Protein AF-0000000084921264 (afdb_homodimer)

Secondary structure (DSSP, 8-state):
--HHHHHHHHH--TTTS-GGGPPBHHHHTT-SS--TGGGTEEEETTEEEEEEE--TTS-HHHHHHHHHHHHHHHH-/--HHHHHHHHH--TTTS-GGGPPBHHHHTT-SS--GGGGTEEEETTEEEEEEE--TTS-HHHHHHHHHHHHHHTT-

Foldseek 3Di:
DDPVLLVVLVPDDQVGDDPVVAEALVVPLPDPDDDSNPLAWHDDDPGIGGDDDDCVVHDSVVRSVVVSVVVVVVVD/DDPVLLVVLVPDDQVGDDPVVAEALVVPLPDPDDDSNPLAWHDDDPGIGGDDDDCVVHDSVVRSVVVSVVVVVVVD

Solvent-accessible surface area (backbone atoms only — not comparable to full-atom values): 8742 Å² total; per-residue (Å²): 134,62,65,66,60,42,53,50,52,70,72,50,52,41,76,70,54,64,70,86,75,46,46,43,50,84,71,51,69,78,49,89,66,78,50,70,64,62,62,29,32,30,23,47,88,93,30,39,36,26,45,44,66,30,44,90,92,48,52,67,67,56,52,43,49,47,43,47,50,54,46,47,51,47,23,96,133,63,64,68,60,43,52,51,52,70,73,49,51,42,76,70,53,65,71,87,76,47,48,42,50,84,69,51,69,77,48,89,66,78,50,72,63,62,64,30,33,32,23,48,88,93,33,38,37,26,45,44,66,30,44,89,92,49,52,68,68,56,52,43,49,48,45,46,49,55,47,48,52,43,21,100

Structure (mmCIF, N/CA/C/O backbone):
data_AF-0000000084921264-model_v1
#
loop_
_entity.id
_entity.type
_entity.pdbx_description
1 polymer 'DUF6870 domain-containing protein'
#
loop_
_atom_site.group_PDB
_atom_site.id
_atom_site.type_symbol
_atom_site.label_atom_id
_atom_site.label_alt_id
_atom_site.label_comp_id
_atom_site.label_asym_id
_atom_site.label_entity_id
_atom_site.label_seq_id
_atom_site.pdbx_PDB_ins_code
_atom_site.Cartn_x
_atom_site.Cartn_y
_atom_site.Cartn_z
_atom_site.occupancy
_atom_site.B_iso_or_equiv
_atom_site.auth_seq_id
_atom_site.auth_comp_id
_atom_site.auth_asym_id
_atom_site.auth_atom_id
_atom_site.pdbx_PDB_model_num
ATOM 1 N N . MET A 1 1 ? -8.875 -19.031 -4.527 1 65.69 1 MET A N 1
ATOM 2 C CA . MET A 1 1 ? -7.914 -18.344 -3.678 1 65.69 1 MET A CA 1
ATOM 3 C C . MET A 1 1 ? -7.637 -19.125 -2.404 1 65.69 1 MET A C 1
ATOM 5 O O . MET A 1 1 ? -8.531 -19.781 -1.866 1 65.69 1 MET A O 1
ATOM 9 N N . ASN A 1 2 ? -6.242 -19.359 -2.225 1 83.88 2 ASN A N 1
ATOM 10 C CA . ASN A 1 2 ? -5.832 -20.094 -1.033 1 83.88 2 ASN A CA 1
ATOM 11 C C . ASN A 1 2 ? -5.781 -19.188 0.195 1 83.88 2 ASN A C 1
ATOM 13 O O . ASN A 1 2 ? -4.938 -18.297 0.278 1 83.88 2 ASN A O 1
ATOM 17 N N . VAL A 1 3 ? -6.672 -19.469 1.179 1 85.31 3 VAL A N 1
ATOM 18 C CA . VAL A 1 3 ? -6.879 -18.641 2.359 1 85.31 3 VAL A CA 1
ATOM 19 C C . VAL A 1 3 ? -5.613 -18.625 3.211 1 85.31 3 VAL A C 1
ATOM 21 O O . VAL A 1 3 ? -5.254 -17.594 3.783 1 85.31 3 VAL A O 1
ATOM 24 N N . GLU A 1 4 ? -4.957 -19.719 3.201 1 90.88 4 GLU A N 1
ATOM 25 C CA . GLU A 1 4 ? -3.736 -19.797 3.998 1 90.88 4 GLU A CA 1
ATOM 26 C C . GLU A 1 4 ? -2.643 -18.891 3.432 1 90.88 4 GLU A C 1
ATOM 28 O O . GLU A 1 4 ? -1.932 -18.219 4.184 1 90.88 4 GLU A O 1
ATOM 33 N N . GLU A 1 5 ? -2.539 -18.906 2.15 1 90.75 5 GLU A N 1
ATOM 34 C CA . GLU A 1 5 ? -1.55 -18.062 1.496 1 90.75 5 GLU A CA 1
ATOM 35 C C . GLU A 1 5 ? -1.868 -16.578 1.709 1 90.75 5 GLU A C 1
ATOM 37 O O . GLU A 1 5 ? -0.973 -15.789 1.997 1 90.75 5 GLU A O 1
ATOM 42 N N . LEU A 1 6 ? -3.158 -16.266 1.707 1 90.94 6 LEU A N 1
ATOM 43 C CA . LEU A 1 6 ? -3.586 -14.891 1.91 1 90.94 6 LEU A CA 1
ATOM 44 C C . LEU A 1 6 ? -3.248 -14.414 3.32 1 90.94 6 LEU A C 1
ATOM 46 O O . LEU A 1 6 ? -2.77 -13.297 3.506 1 90.94 6 LEU A O 1
ATOM 50 N N . ALA A 1 7 ? -3.486 -15.312 4.258 1 92.88 7 ALA A N 1
ATOM 51 C CA . ALA A 1 7 ? -3.191 -14.969 5.645 1 92.88 7 ALA A CA 1
ATOM 52 C C . ALA A 1 7 ? -1.696 -14.75 5.852 1 92.88 7 ALA A C 1
ATOM 54 O O . ALA A 1 7 ? -1.291 -13.836 6.578 1 92.88 7 ALA A O 1
ATOM 55 N N . ARG A 1 8 ? -0.914 -15.57 5.191 1 94.88 8 ARG A N 1
ATOM 56 C CA . ARG A 1 8 ? 0.537 -15.461 5.297 1 94.88 8 ARG A CA 1
ATOM 57 C C . ARG A 1 8 ?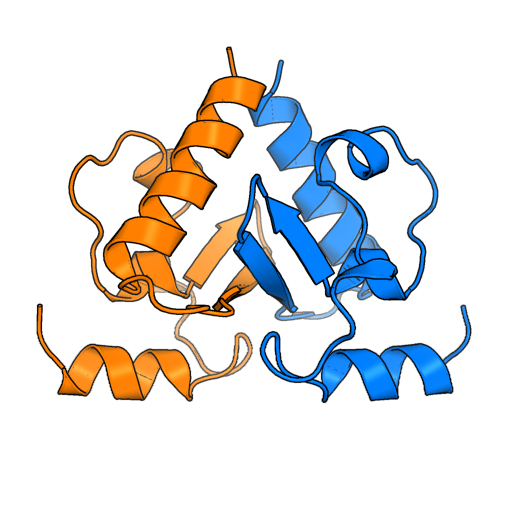 1.02 -14.117 4.758 1 94.88 8 ARG A C 1
ATOM 59 O O . ARG A 1 8 ? 1.779 -13.406 5.426 1 94.88 8 ARG A O 1
ATOM 66 N N . TYR A 1 9 ? 0.518 -13.703 3.605 1 95.12 9 TYR A N 1
ATOM 67 C CA . TYR A 1 9 ? 0.958 -12.453 2.99 1 95.12 9 TYR A CA 1
ATOM 68 C C . TYR A 1 9 ? 0.407 -11.25 3.746 1 95.12 9 TYR A C 1
ATOM 70 O O . TYR A 1 9 ? 1.083 -10.227 3.871 1 95.12 9 TYR A O 1
ATOM 78 N N . LYS A 1 10 ? -0.768 -11.453 4.266 1 93.06 10 LYS A N 1
ATOM 79 C CA . LYS A 1 10 ? -1.365 -10.391 5.066 1 93.06 10 LYS A CA 1
ATOM 80 C C . LYS A 1 10 ? -0.486 -10.047 6.266 1 93.06 10 LYS A C 1
ATOM 82 O O . LYS A 1 10 ? -0.321 -8.875 6.605 1 93.06 10 LYS A O 1
ATOM 87 N N . ASN A 1 11 ? 0.214 -11.07 6.816 1 94.69 11 ASN A N 1
ATOM 88 C CA . ASN A 1 11 ? 0.939 -10.883 8.07 1 94.69 11 ASN A CA 1
ATOM 89 C C . ASN A 1 11 ? 2.432 -10.68 7.828 1 94.69 11 ASN A C 1
ATOM 91 O O . ASN A 1 11 ? 3.188 -10.43 8.766 1 94.69 11 ASN A O 1
ATOM 95 N N . MET A 1 12 ? 2.867 -10.797 6.637 1 96 12 MET A N 1
ATOM 96 C CA . MET A 1 12 ? 4.266 -10.609 6.27 1 96 12 MET A CA 1
ATOM 97 C C . MET A 1 12 ? 4.559 -9.141 5.965 1 96 12 MET A C 1
ATOM 99 O O . MET A 1 12 ? 3.734 -8.453 5.355 1 96 12 MET A O 1
ATOM 103 N N . SER A 1 13 ? 5.695 -8.656 6.375 1 95.75 13 SER A N 1
ATOM 104 C CA . SER A 1 13 ? 6.074 -7.281 6.062 1 95.75 13 SER A CA 1
ATOM 105 C C . SER A 1 13 ? 6.836 -7.203 4.742 1 95.75 13 SER A C 1
ATOM 107 O O . SER A 1 13 ? 7.266 -8.227 4.207 1 95.75 13 SER A O 1
ATOM 109 N N . ALA A 1 14 ? 7.012 -6.008 4.266 1 96.19 14 ALA A N 1
ATOM 110 C CA . ALA A 1 14 ? 7.758 -5.758 3.033 1 96.19 14 ALA A CA 1
ATOM 111 C C . ALA A 1 14 ? 9.219 -6.16 3.188 1 96.19 14 ALA A C 1
ATOM 113 O O . ALA A 1 14 ? 9.875 -6.535 2.211 1 96.19 14 ALA A O 1
ATOM 114 N N . GLU A 1 15 ? 9.711 -6.152 4.422 1 94.94 15 GLU A N 1
ATOM 115 C CA . GLU A 1 15 ? 11.109 -6.465 4.68 1 94.94 15 GLU A CA 1
ATOM 116 C C . GLU A 1 15 ? 11.344 -7.973 4.688 1 94.94 15 GLU A C 1
ATOM 118 O O . GLU A 1 15 ? 12.477 -8.43 4.527 1 94.94 15 GLU A O 1
ATOM 123 N N . GLU A 1 16 ? 10.312 -8.719 4.801 1 95.94 16 GLU A N 1
ATOM 124 C CA . GLU A 1 16 ? 10.445 -10.156 5.016 1 95.94 16 GLU A CA 1
ATOM 125 C C . GLU A 1 16 ? 10.242 -10.93 3.715 1 95.94 16 GLU A C 1
ATOM 127 O O . GLU A 1 16 ? 10.773 -12.023 3.549 1 95.94 16 GLU A O 1
ATOM 132 N N . ILE A 1 17 ? 9.523 -10.352 2.828 1 96.94 17 ILE A N 1
ATOM 133 C CA . ILE A 1 17 ? 9.141 -11.078 1.619 1 96.94 17 ILE A CA 1
ATOM 134 C C . ILE A 1 17 ? 10.352 -11.211 0.694 1 96.94 17 ILE A C 1
ATOM 136 O O . ILE A 1 17 ? 11.203 -10.32 0.644 1 96.94 17 ILE A O 1
ATOM 140 N N . ASP A 1 18 ? 10.383 -12.32 -0.021 1 95.62 18 ASP A N 1
ATOM 141 C CA . ASP A 1 18 ? 11.398 -12.523 -1.044 1 95.62 18 ASP A CA 1
ATOM 142 C C . ASP A 1 18 ? 11.148 -11.641 -2.26 1 95.62 18 ASP A C 1
ATOM 144 O O . ASP A 1 18 ? 10.18 -11.852 -2.996 1 95.62 18 ASP A O 1
ATOM 148 N N . ARG A 1 19 ? 12.016 -10.773 -2.488 1 94.25 19 ARG A N 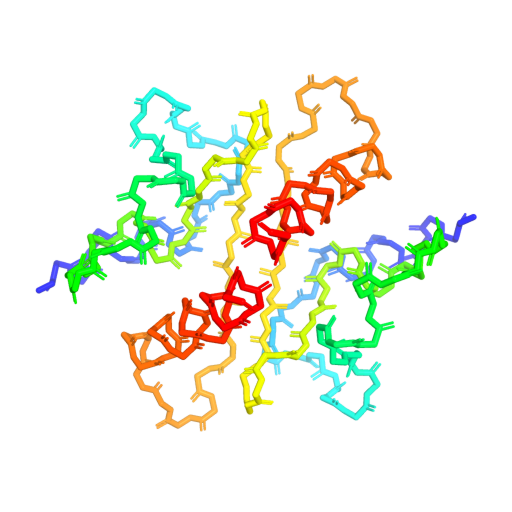1
ATOM 149 C CA . ARG A 1 19 ? 11.859 -9.789 -3.555 1 94.25 19 ARG A CA 1
ATOM 150 C C . ARG A 1 19 ? 11.789 -10.469 -4.918 1 94.25 19 ARG A C 1
ATOM 152 O O . ARG A 1 19 ? 11.211 -9.922 -5.863 1 94.25 19 ARG A O 1
ATOM 159 N N . LYS A 1 20 ? 12.289 -11.641 -5.023 1 94.94 20 LYS A N 1
ATOM 160 C CA . LYS A 1 20 ? 12.359 -12.344 -6.301 1 94.94 20 LYS A CA 1
ATOM 161 C C . LYS A 1 20 ? 10.977 -12.781 -6.766 1 94.94 20 LYS A C 1
ATOM 163 O O . LYS A 1 20 ? 10.742 -12.953 -7.965 1 94.94 20 LYS A O 1
ATOM 168 N N . ILE A 1 21 ?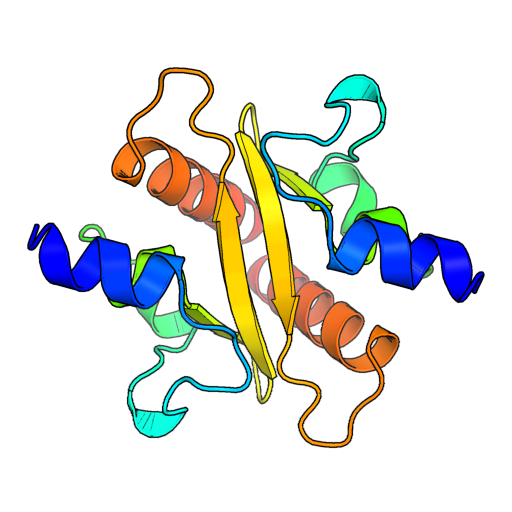 10.078 -12.922 -5.91 1 94.94 21 ILE A N 1
ATOM 169 C CA . ILE A 1 21 ? 8.773 -13.461 -6.289 1 94.94 21 ILE A CA 1
ATOM 170 C C . ILE A 1 21 ? 7.758 -12.328 -6.398 1 94.94 21 ILE A C 1
ATOM 172 O O . ILE A 1 21 ? 6.621 -12.539 -6.824 1 94.94 21 ILE A O 1
ATOM 176 N N . VAL A 1 22 ? 8.102 -11.117 -5.957 1 94.88 22 VAL A N 1
ATOM 177 C CA . VAL A 1 22 ? 7.18 -9.984 -5.965 1 94.88 22 VAL A CA 1
ATOM 178 C C . VAL A 1 22 ? 7.059 -9.438 -7.383 1 94.88 22 VAL A C 1
ATOM 180 O O . VAL A 1 22 ? 8.062 -9.086 -8.008 1 94.88 22 VAL A O 1
ATOM 183 N N . PRO A 1 23 ? 5.848 -9.359 -7.84 1 92.44 23 PRO A N 1
ATOM 184 C CA . PRO A 1 23 ? 5.645 -8.852 -9.195 1 92.44 23 PRO A CA 1
ATOM 185 C C . PRO A 1 23 ? 5.844 -7.34 -9.297 1 92.44 23 PRO A C 1
ATOM 187 O O . PRO A 1 23 ? 5.602 -6.617 -8.328 1 92.44 23 PRO A O 1
ATOM 190 N N . ASP A 1 24 ? 6.203 -6.934 -10.57 1 89.62 24 ASP A N 1
ATOM 191 C CA . ASP A 1 24 ? 6.273 -5.508 -10.875 1 89.62 24 ASP A CA 1
ATOM 192 C C . ASP A 1 24 ? 4.887 -4.93 -11.133 1 89.62 24 ASP A C 1
ATOM 194 O O . ASP A 1 24 ? 4.043 -5.586 -11.75 1 89.62 24 ASP A O 1
ATOM 198 N N . ILE A 1 25 ? 4.664 -3.762 -10.719 1 86.88 25 ILE A N 1
ATOM 199 C CA . ILE A 1 25 ? 3.385 -3.09 -10.93 1 86.88 25 ILE A CA 1
ATOM 200 C C . ILE A 1 25 ? 3.014 -3.135 -12.406 1 86.88 25 ILE A C 1
ATOM 202 O O . ILE A 1 25 ? 1.837 -3.26 -12.758 1 86.88 25 ILE A O 1
ATOM 206 N N . GLU A 1 26 ? 3.99 -3.166 -13.266 1 83.88 26 GLU A N 1
ATOM 207 C CA . GLU A 1 26 ? 3.762 -3.172 -14.711 1 83.88 26 GLU A CA 1
ATOM 208 C C . GLU A 1 26 ? 3.197 -4.512 -15.172 1 83.88 26 GLU A C 1
ATOM 210 O O . GLU A 1 26 ? 2.533 -4.586 -16.203 1 83.88 26 GLU A O 1
ATOM 215 N N . ASP A 1 27 ? 3.465 -5.441 -14.359 1 84.31 27 ASP A N 1
ATOM 216 C CA . ASP A 1 27 ? 3.045 -6.785 -14.75 1 84.31 27 ASP A CA 1
ATOM 217 C C . ASP A 1 27 ? 1.645 -7.094 -14.219 1 84.31 27 ASP A C 1
ATOM 219 O O . ASP A 1 27 ? 0.988 -8.023 -14.703 1 84.31 27 ASP A O 1
ATOM 223 N N . ILE A 1 28 ? 1.223 -6.32 -13.242 1 83.81 28 ILE A N 1
ATOM 224 C CA . ILE A 1 28 ? -0.051 -6.695 -12.641 1 83.81 28 ILE A CA 1
ATOM 225 C C . ILE A 1 28 ? -1.129 -5.691 -13.039 1 83.81 28 ILE A C 1
ATOM 227 O O . ILE A 1 28 ? -2.322 -5.945 -12.859 1 83.81 28 ILE A O 1
ATOM 231 N N . LYS A 1 29 ? -0.773 -4.684 -13.625 1 75.81 29 LYS A N 1
ATOM 232 C CA . LYS A 1 29 ? -1.733 -3.631 -13.945 1 75.81 29 LYS A CA 1
ATOM 233 C C . LYS A 1 29 ? -2.768 -4.125 -14.953 1 75.81 29 LYS A C 1
ATOM 235 O O . LYS A 1 29 ? -3.902 -3.643 -14.977 1 75.81 29 LYS A O 1
ATOM 240 N N . ASP A 1 30 ? -2.428 -5.094 -15.664 1 73.25 30 ASP A N 1
ATOM 241 C CA . ASP A 1 30 ? -3.332 -5.559 -16.719 1 73.25 30 ASP A CA 1
ATOM 242 C C . ASP A 1 30 ? -3.945 -6.91 -16.344 1 73.25 30 ASP A C 1
ATOM 244 O O . ASP A 1 30 ? -4.668 -7.508 -17.141 1 73.25 30 ASP A O 1
ATOM 248 N N . LYS A 1 31 ? -3.68 -7.258 -15.172 1 71.44 31 LYS A N 1
ATOM 249 C CA . LYS A 1 31 ? -4.168 -8.594 -14.82 1 71.44 31 LYS A CA 1
ATOM 250 C C . LYS A 1 31 ? -5.613 -8.539 -14.336 1 71.44 31 LYS A C 1
ATOM 252 O O . LYS A 1 31 ? -5.992 -7.625 -13.594 1 71.44 31 LYS A O 1
ATOM 257 N N . LYS A 1 32 ? -6.289 -9.469 -14.922 1 67.38 32 LYS A N 1
ATOM 258 C CA . LYS A 1 32 ? -7.691 -9.602 -14.531 1 67.38 32 LYS A CA 1
ATOM 259 C C . LYS A 1 32 ? -7.836 -10.461 -13.281 1 67.38 32 LYS A C 1
ATOM 261 O O . LYS A 1 32 ? -8.805 -10.32 -12.531 1 67.38 32 LYS A O 1
ATOM 266 N N . ASN A 1 33 ? -6.664 -11.234 -13.18 1 68.38 33 ASN A N 1
ATOM 267 C CA . ASN A 1 33 ? -6.727 -12.125 -12.023 1 68.38 33 ASN A CA 1
ATOM 268 C C . ASN A 1 33 ? -5.656 -11.781 -10.992 1 68.38 33 ASN A C 1
ATOM 270 O O . ASN A 1 33 ? -4.504 -11.531 -11.344 1 68.38 33 ASN A O 1
ATOM 274 N N . ALA A 1 34 ? -6.172 -11.602 -9.883 1 70.31 34 ALA A N 1
ATOM 275 C CA . ALA A 1 34 ? -5.27 -11.219 -8.797 1 70.31 34 ALA A CA 1
ATOM 276 C C . ALA A 1 34 ? -4.629 -12.445 -8.156 1 70.31 34 ALA A C 1
ATOM 278 O O . ALA A 1 34 ? -5.328 -13.297 -7.594 1 70.31 34 ALA A O 1
ATOM 279 N N . GLU A 1 35 ? -3.365 -12.609 -8.469 1 85.44 35 GLU A N 1
ATOM 280 C CA . GLU A 1 35 ? -2.656 -13.57 -7.625 1 85.44 35 GLU A CA 1
ATOM 281 C C . GLU A 1 35 ? -2.635 -13.125 -6.168 1 85.44 35 GLU A C 1
ATOM 283 O O . GLU A 1 35 ? -2.564 -11.922 -5.887 1 85.44 35 GLU A O 1
ATOM 288 N N . PRO A 1 36 ? -2.709 -14.109 -5.281 1 89.75 36 PRO A N 1
ATOM 289 C CA . PRO A 1 36 ? -2.762 -13.742 -3.865 1 89.75 36 PRO A CA 1
ATOM 290 C C . PRO A 1 36 ? -1.637 -12.797 -3.453 1 89.75 36 PRO A C 1
ATOM 292 O O . PRO A 1 36 ? -1.88 -11.812 -2.758 1 89.75 36 PRO A O 1
ATOM 295 N N . LEU A 1 37 ? -0.428 -13.023 -3.947 1 93.38 37 LEU A N 1
ATOM 296 C CA . LEU A 1 37 ? 0.731 -12.203 -3.604 1 93.38 37 LEU A CA 1
ATOM 297 C C . LEU A 1 37 ? 0.552 -10.773 -4.094 1 93.38 37 LEU A C 1
ATOM 299 O O . LEU A 1 37 ? 0.872 -9.82 -3.379 1 93.38 37 LEU A O 1
ATOM 303 N N . SER A 1 38 ? -0.122 -10.625 -5.27 1 91.06 38 SER A N 1
ATOM 304 C CA . SER A 1 38 ? -0.244 -9.32 -5.918 1 91.06 38 SER A CA 1
ATOM 305 C C . SER A 1 38 ? -1.243 -8.43 -5.184 1 91.06 38 SER A C 1
ATOM 307 O O . SER A 1 38 ? -1.26 -7.215 -5.379 1 91.06 38 SER A O 1
ATOM 309 N N . MET A 1 39 ? -1.958 -9.016 -4.301 1 91.62 39 MET A N 1
ATOM 310 C CA . MET A 1 39 ? -2.951 -8.25 -3.553 1 91.62 39 MET A CA 1
ATOM 311 C C . MET A 1 39 ? -2.311 -7.535 -2.369 1 91.62 39 MET A C 1
ATOM 313 O O . MET A 1 39 ? -2.871 -6.574 -1.841 1 91.62 39 MET A O 1
ATOM 317 N N . TYR A 1 40 ? -1.056 -7.949 -2.045 1 95.06 40 TYR A N 1
ATOM 318 C CA . TYR A 1 40 ? -0.426 -7.375 -0.862 1 95.06 40 TYR A CA 1
ATOM 319 C C . TYR A 1 40 ? 0.9 -6.715 -1.217 1 95.06 40 TYR A C 1
ATOM 321 O O . TYR A 1 40 ? 1.328 -5.77 -0.55 1 95.06 40 TYR A O 1
ATOM 329 N N . PHE A 1 41 ? 1.489 -7.348 -2.262 1 95 41 PHE A N 1
ATOM 330 C CA . PHE A 1 41 ? 2.854 -6.918 -2.543 1 95 41 PHE A CA 1
ATOM 331 C C . PHE A 1 41 ? 3.021 -6.574 -4.02 1 95 41 PHE A C 1
ATOM 333 O O . PHE A 1 41 ? 2.508 -7.285 -4.887 1 95 41 PHE A O 1
ATOM 340 N N . MET A 1 42 ? 3.814 -5.539 -4.25 1 92.69 42 MET A N 1
ATOM 341 C CA . MET A 1 42 ? 4.242 -5.172 -5.598 1 92.69 42 MET A CA 1
ATOM 342 C C . MET A 1 42 ? 5.609 -4.492 -5.566 1 92.69 42 MET A C 1
ATOM 344 O O . MET A 1 42 ? 5.996 -3.91 -4.551 1 92.69 42 MET A O 1
ATOM 348 N N . LYS A 1 43 ? 6.25 -4.633 -6.691 1 90.88 43 LYS A N 1
ATOM 349 C CA . LYS A 1 43 ? 7.48 -3.875 -6.906 1 90.88 43 LYS A CA 1
ATOM 350 C C . LYS A 1 43 ? 7.215 -2.613 -7.719 1 90.88 43 LYS A C 1
ATOM 352 O O . LYS A 1 43 ? 6.543 -2.664 -8.75 1 90.88 43 LYS A O 1
ATOM 357 N N . VAL A 1 44 ? 7.672 -1.538 -7.203 1 87.75 44 VAL A N 1
ATOM 358 C CA . VAL A 1 44 ? 7.648 -0.264 -7.914 1 87.75 44 VAL A CA 1
ATOM 359 C C . VAL A 1 44 ? 9.07 0.268 -8.07 1 87.75 44 VAL A C 1
ATOM 361 O O . VAL A 1 44 ? 9.633 0.844 -7.137 1 87.75 44 VAL A O 1
ATOM 364 N N . GLY A 1 45 ? 9.57 0.021 -9.258 1 84.19 45 GLY A N 1
ATOM 365 C CA . GLY A 1 45 ? 11 0.239 -9.391 1 84.19 45 GLY A CA 1
ATOM 366 C C . GLY A 1 45 ? 11.828 -0.703 -8.539 1 84.19 45 GLY A C 1
ATOM 367 O O . GLY A 1 45 ? 11.711 -1.924 -8.656 1 84.19 45 GLY A O 1
ATOM 368 N N . ASN A 1 46 ? 12.609 -0.173 -7.609 1 85.75 46 ASN A N 1
ATOM 369 C CA . ASN A 1 46 ? 13.438 -1.007 -6.742 1 85.75 46 ASN A CA 1
ATOM 370 C C . ASN A 1 46 ? 12.875 -1.074 -5.324 1 85.75 46 ASN A C 1
ATOM 372 O O . ASN A 1 46 ? 13.555 -1.518 -4.402 1 85.75 46 ASN A O 1
ATOM 376 N N . VAL A 1 47 ? 11.656 -0.707 -5.227 1 90.62 47 VAL A N 1
ATOM 377 C CA . VAL A 1 47 ? 11.047 -0.664 -3.9 1 90.62 47 VAL A CA 1
ATOM 378 C C . VAL A 1 47 ? 9.945 -1.715 -3.801 1 90.62 47 VAL A C 1
ATOM 380 O O . VAL A 1 47 ? 9.141 -1.861 -4.719 1 90.62 47 VAL A O 1
ATOM 383 N N . ILE A 1 48 ? 10.008 -2.521 -2.723 1 95 48 ILE A N 1
ATOM 384 C CA . ILE A 1 48 ? 8.883 -3.396 -2.406 1 95 48 ILE A CA 1
ATOM 385 C C . ILE A 1 48 ? 7.828 -2.617 -1.625 1 95 48 ILE A C 1
ATOM 387 O O . ILE A 1 48 ? 8.141 -1.96 -0.63 1 95 48 ILE A O 1
ATOM 391 N N . VAL A 1 49 ? 6.609 -2.697 -2.111 1 93.88 49 VAL A N 1
ATOM 392 C CA . VAL A 1 49 ? 5.492 -2.043 -1.438 1 93.88 49 VAL A CA 1
ATOM 393 C C . VAL A 1 49 ? 4.5 -3.094 -0.94 1 93.88 49 VAL A C 1
ATOM 395 O O . VAL A 1 49 ? 4.113 -3.992 -1.688 1 93.88 49 VAL A O 1
ATOM 398 N N . LYS A 1 50 ? 4.184 -3.025 0.301 1 96 50 LYS A N 1
ATOM 399 C CA . LYS A 1 50 ? 3.102 -3.809 0.887 1 96 50 LYS A CA 1
ATOM 400 C C . LYS A 1 50 ? 1.836 -2.971 1.039 1 96 50 LYS A C 1
ATOM 402 O O . LYS A 1 50 ? 1.88 -1.862 1.574 1 96 50 LYS A O 1
ATOM 407 N N . CYS A 1 51 ? 0.744 -3.543 0.66 1 94.94 51 CYS A N 1
ATOM 408 C CA . CYS A 1 51 ? -0.541 -2.861 0.772 1 94.94 51 CYS A CA 1
ATOM 409 C C . CYS A 1 51 ? -1.489 -3.633 1.683 1 94.94 51 CYS A C 1
ATOM 411 O O . CYS A 1 51 ? -1.508 -4.863 1.667 1 94.94 51 CYS A O 1
ATOM 413 N N . SER A 1 52 ? -2.203 -2.926 2.414 1 95.12 52 SER A N 1
ATOM 414 C CA . SER A 1 52 ? -3.332 -3.428 3.189 1 95.12 52 SER A CA 1
ATOM 415 C C . SER A 1 52 ? -4.57 -2.562 2.984 1 95.12 52 SER A C 1
ATOM 417 O O . SER A 1 52 ? -4.461 -1.378 2.664 1 95.12 52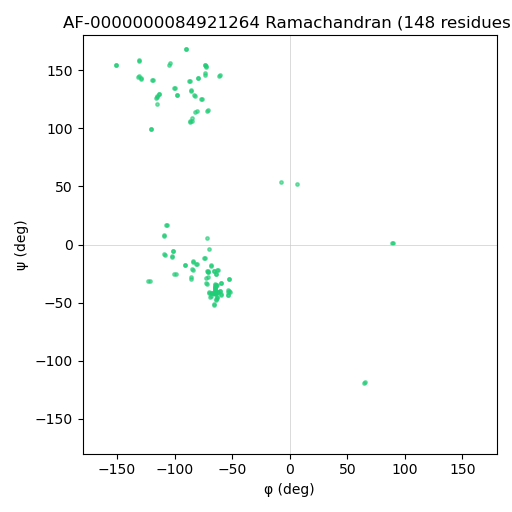 SER A O 1
ATOM 419 N N . TYR A 1 53 ? -5.676 -3.156 3.256 1 94 53 TYR A N 1
ATOM 420 C CA . TYR A 1 53 ? -6.945 -2.523 2.914 1 94 53 TYR A CA 1
ATOM 421 C C . TYR A 1 53 ? -7.902 -2.541 4.102 1 94 53 TYR A C 1
ATOM 423 O O . TYR A 1 53 ? -7.949 -3.518 4.855 1 94 53 TYR A O 1
ATOM 431 N N . ALA A 1 54 ? -8.602 -1.508 4.141 1 92.62 54 ALA A N 1
ATOM 432 C CA . ALA A 1 54 ? -9.758 -1.565 5.035 1 92.62 54 ALA A CA 1
ATOM 433 C C . ALA A 1 54 ? -10.969 -2.158 4.324 1 92.62 54 ALA A C 1
ATOM 435 O O . ALA A 1 54 ? -11.477 -1.583 3.355 1 92.62 54 ALA A O 1
ATOM 436 N N . GLU A 1 55 ? -11.453 -3.34 4.523 1 81.62 55 GLU A N 1
ATOM 437 C CA . GLU A 1 55 ? -12.5 -4.094 3.842 1 81.62 55 GLU A CA 1
ATOM 438 C C . GLU A 1 55 ? -13.883 -3.518 4.141 1 81.62 55 GLU A C 1
ATOM 440 O O . GLU A 1 55 ? -14.805 -3.635 3.326 1 81.62 55 GLU A O 1
ATOM 445 N N . ASN A 1 56 ? -13.984 -2.451 4.805 1 79.81 56 ASN A N 1
ATOM 446 C CA . ASN A 1 56 ? -15.25 -1.838 5.184 1 79.81 56 ASN A CA 1
ATOM 447 C C . ASN A 1 56 ? -16.438 -2.539 4.523 1 79.81 56 ASN A C 1
ATOM 449 O O . ASN A 1 56 ? -17.266 -1.894 3.873 1 79.81 56 ASN A O 1
ATOM 453 N N . GLY A 1 57 ? -16.594 -3.889 4.668 1 80.94 57 GLY A N 1
ATOM 454 C CA . GLY A 1 57 ? -17.672 -4.688 4.117 1 80.94 57 GLY A CA 1
ATOM 455 C C . GLY A 1 57 ? -17.375 -5.227 2.73 1 80.94 57 GLY A C 1
ATOM 456 O O . GLY A 1 57 ? -18.234 -5.867 2.109 1 80.94 57 GLY A O 1
ATOM 457 N N . ARG A 1 58 ? -16.297 -5.035 2.123 1 86.25 58 ARG A N 1
ATOM 458 C CA . ARG A 1 58 ? -15.906 -5.52 0.804 1 86.25 58 ARG A CA 1
ATOM 459 C C . ARG A 1 58 ? -14.906 -6.664 0.917 1 86.25 58 ARG A C 1
ATOM 461 O O . ARG A 1 58 ? -14.227 -6.809 1.939 1 86.25 58 ARG A O 1
ATOM 468 N N . SER A 1 59 ? -14.938 -7.473 -0.151 1 87.25 59 SER A N 1
ATOM 469 C CA . SER A 1 59 ? -13.93 -8.523 -0.214 1 87.25 59 SER A CA 1
ATOM 470 C C . SER A 1 59 ? -12.555 -7.957 -0.538 1 87.25 59 SER A C 1
ATOM 472 O O . SER A 1 59 ? -12.445 -6.891 -1.148 1 87.25 59 SER A O 1
ATOM 474 N N . LEU A 1 60 ? -11.648 -8.617 -0.118 1 86.94 60 LEU A N 1
ATOM 475 C CA . LEU A 1 60 ? -10.273 -8.242 -0.436 1 86.94 60 LEU A CA 1
ATOM 476 C C . LEU A 1 60 ? -10.086 -8.094 -1.942 1 86.94 60 LEU A C 1
ATOM 478 O O . LEU A 1 60 ? -9.477 -7.125 -2.402 1 86.94 60 LEU A O 1
ATOM 482 N N . GLU A 1 61 ? -10.664 -9.062 -2.66 1 84.94 61 GLU A N 1
ATOM 483 C CA . GLU A 1 61 ? -10.547 -9.016 -4.113 1 84.94 61 GLU A CA 1
ATOM 484 C C . GLU A 1 61 ? -11.141 -7.734 -4.684 1 84.94 61 GLU A C 1
ATOM 486 O O . GLU A 1 61 ? -10.539 -7.09 -5.543 1 84.94 61 GLU A O 1
ATOM 491 N N . ASP A 1 62 ? -12.289 -7.312 -4.211 1 85.88 62 ASP A N 1
ATOM 492 C CA . ASP A 1 62 ? -12.945 -6.086 -4.668 1 85.88 62 ASP A CA 1
ATOM 493 C C . ASP A 1 62 ? -12.109 -4.855 -4.328 1 85.88 62 ASP A C 1
ATOM 495 O O . ASP A 1 62 ? -12.008 -3.924 -5.129 1 85.88 62 ASP A O 1
ATOM 499 N N . CYS A 1 63 ? -11.594 -4.863 -3.193 1 87.5 63 CYS A N 1
ATOM 500 C CA . CYS A 1 63 ? -10.75 -3.746 -2.771 1 87.5 63 CYS A CA 1
ATOM 501 C C . CYS A 1 63 ? -9.516 -3.625 -3.66 1 87.5 63 CYS A C 1
ATOM 503 O O . CYS A 1 63 ? -9.203 -2.537 -4.145 1 87.5 63 CYS A O 1
ATOM 505 N N . PHE A 1 64 ? -8.922 -4.723 -4.02 1 87.88 64 PHE A N 1
ATOM 506 C CA . PHE A 1 64 ? -7.723 -4.746 -4.852 1 87.88 64 PHE A CA 1
ATOM 507 C C . PHE A 1 64 ? -8.039 -4.297 -6.273 1 87.88 64 PHE A C 1
ATOM 509 O O . PHE A 1 64 ? -7.324 -3.471 -6.84 1 87.88 64 PHE A O 1
ATOM 516 N N . LEU A 1 65 ? -9.109 -4.828 -6.738 1 81.5 65 LEU A N 1
ATOM 517 C CA . LEU A 1 65 ? -9.492 -4.473 -8.102 1 81.5 65 LEU A CA 1
ATOM 518 C C . LEU A 1 65 ? -9.828 -2.988 -8.195 1 81.5 65 LEU A C 1
ATOM 520 O O . LEU A 1 65 ? -9.492 -2.336 -9.188 1 81.5 65 LEU A O 1
ATOM 524 N N . SER A 1 66 ? -10.484 -2.529 -7.199 1 81.31 66 SER A N 1
ATOM 525 C CA . SER A 1 66 ? -10.766 -1.1 -7.148 1 81.31 66 SER A CA 1
ATOM 526 C C . SER A 1 66 ? -9.477 -0.281 -7.129 1 81.31 66 SER A C 1
ATOM 528 O O . SER A 1 66 ? -9.367 0.732 -7.824 1 81.31 66 SER A O 1
ATOM 530 N N . TYR A 1 67 ? -8.555 -0.768 -6.402 1 81.94 67 TYR A N 1
ATOM 531 C CA . TYR A 1 67 ? -7.254 -0.119 -6.305 1 81.94 67 TYR A CA 1
ATOM 532 C C . TYR A 1 67 ? -6.539 -0.12 -7.652 1 81.94 67 TYR A C 1
ATOM 534 O O . TYR A 1 67 ? -6.035 0.914 -8.094 1 81.94 67 TYR A O 1
ATOM 542 N N . LEU A 1 68 ? -6.602 -1.214 -8.344 1 77.44 68 LEU A N 1
ATOM 543 C CA . LEU A 1 68 ? -5.922 -1.343 -9.633 1 77.44 68 LEU A CA 1
ATOM 544 C C . LEU A 1 68 ? -6.602 -0.484 -10.695 1 77.44 68 LEU A C 1
ATOM 546 O O . LEU A 1 68 ? -5.926 0.126 -11.531 1 77.44 68 LEU A O 1
ATOM 550 N N . LYS A 1 69 ? -7.906 -0.495 -10.672 1 74.69 69 LYS A N 1
ATOM 551 C CA . LYS A 1 69 ? -8.688 0.22 -11.68 1 74.69 69 LYS A CA 1
ATOM 552 C C . LYS A 1 69 ? -8.453 1.726 -11.586 1 74.69 69 LYS A C 1
ATOM 554 O O . LYS A 1 69 ? -8.352 2.408 -12.602 1 74.69 69 LYS A O 1
ATOM 559 N N . LYS A 1 70 ? -8.523 2.131 -10.461 1 66.94 70 LYS A N 1
ATOM 560 C CA . LYS A 1 70 ? -8.336 3.572 -10.32 1 66.94 70 LYS A CA 1
ATOM 561 C C . LYS A 1 70 ? -6.871 3.955 -10.531 1 66.94 70 LYS A C 1
ATOM 563 O O . LYS A 1 70 ? -6.574 5.051 -11.008 1 66.94 70 LYS A O 1
ATOM 568 N N . LYS A 1 71 ? -6.172 3.023 -10.203 1 57.81 71 LYS A N 1
ATOM 569 C CA . LYS A 1 71 ? -4.762 3.193 -10.539 1 57.81 71 LYS A CA 1
ATOM 570 C C . LYS A 1 71 ? -4.559 3.213 -12.055 1 57.81 71 LYS A C 1
ATOM 572 O O . LYS A 1 71 ? -3.775 4.012 -12.57 1 57.81 71 LYS A O 1
ATOM 577 N N . ALA A 1 72 ? -5.113 2.223 -12.648 1 49.94 72 ALA A N 1
ATOM 578 C CA . ALA A 1 72 ? -5.113 2.191 -14.109 1 49.94 72 ALA A CA 1
ATOM 579 C C . ALA A 1 72 ? -5.688 3.48 -14.688 1 49.94 72 ALA A C 1
ATOM 581 O O . ALA A 1 72 ? -5.285 3.92 -15.766 1 49.94 72 ALA A O 1
ATOM 582 N N . MET A 1 73 ? -6.664 3.934 -14.062 1 44.31 73 MET A N 1
ATOM 583 C CA . MET A 1 73 ? -7.238 5.188 -14.539 1 44.31 73 MET A CA 1
ATOM 584 C C . MET A 1 73 ? -6.25 6.336 -14.383 1 44.31 73 MET A C 1
ATOM 586 O O . MET A 1 73 ? -6.32 7.328 -15.109 1 44.31 73 MET A O 1
ATOM 590 N N . LEU A 1 74 ? -5.617 6.234 -13.422 1 44.12 74 LEU A N 1
ATOM 591 C CA . LEU A 1 74 ? -4.57 7.242 -13.273 1 44.12 74 LEU A CA 1
ATOM 592 C C . LEU A 1 74 ? -3.473 7.043 -14.312 1 44.12 74 LEU A C 1
ATOM 594 O O . LEU A 1 74 ? -2.633 7.922 -14.508 1 44.12 74 LEU A O 1
ATOM 598 N N . LEU A 1 75 ? -3.508 5.859 -14.812 1 43.47 75 LEU A N 1
ATOM 599 C CA . LEU A 1 75 ? -2.561 5.547 -15.883 1 43.47 75 LEU A CA 1
ATOM 600 C C . LEU A 1 75 ? -3.117 5.957 -17.234 1 43.47 75 LEU A C 1
ATOM 602 O O . LEU A 1 75 ? -2.359 6.312 -18.141 1 43.47 75 LEU A O 1
ATOM 606 N N . ASP A 1 76 ? -4.371 5.98 -17.531 1 35.66 76 ASP A N 1
ATOM 607 C CA . ASP A 1 76 ? -4.844 6.422 -18.844 1 35.66 76 ASP A CA 1
ATOM 608 C C . ASP A 1 76 ? -4.82 7.945 -18.953 1 35.66 76 ASP A C 1
ATOM 610 O O . ASP A 1 76 ? -5.141 8.641 -18 1 35.66 76 ASP A O 1
ATOM 614 N N . MET B 1 1 ? 9.867 16.625 9.188 1 65.69 1 MET B N 1
ATOM 615 C CA . MET B 1 1 ? 9.031 15.453 9.422 1 65.69 1 MET B CA 1
ATOM 616 C C . MET B 1 1 ? 9.094 15.023 10.883 1 65.69 1 MET B C 1
ATOM 618 O O . MET B 1 1 ? 10.133 15.148 11.531 1 65.69 1 MET B O 1
ATOM 622 N N . ASN B 1 2 ? 7.793 14.898 11.453 1 83.62 2 ASN B N 1
ATOM 623 C CA . ASN B 1 2 ? 7.707 14.484 12.852 1 83.62 2 ASN B CA 1
ATOM 624 C C . ASN B 1 2 ? 7.824 12.969 12.992 1 83.62 2 ASN 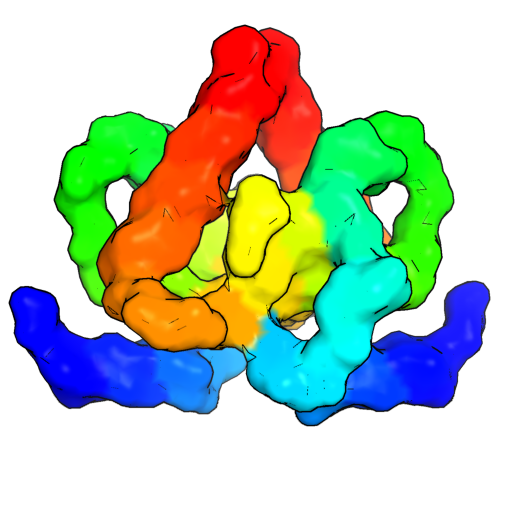B C 1
ATOM 626 O O . ASN B 1 2 ? 6.934 12.227 12.562 1 83.62 2 ASN B O 1
ATOM 630 N N . VAL B 1 3 ? 8.914 12.5 13.625 1 85.06 3 VAL B N 1
ATOM 631 C CA . VAL B 1 3 ? 9.281 11.094 13.734 1 85.06 3 VAL B CA 1
ATOM 632 C C . VAL B 1 3 ? 8.211 10.336 14.523 1 85.06 3 VAL B C 1
ATOM 634 O O . VAL B 1 3 ? 7.887 9.195 14.211 1 85.06 3 VAL B O 1
ATOM 637 N N . GLU B 1 4 ? 7.664 11.008 15.461 1 90.62 4 GLU B N 1
ATOM 638 C CA . GLU B 1 4 ? 6.645 10.367 16.281 1 90.62 4 GLU B CA 1
ATOM 639 C C . GLU B 1 4 ? 5.379 10.086 15.469 1 90.62 4 GLU B C 1
ATOM 641 O O . GLU B 1 4 ? 4.781 9.016 15.594 1 90.62 4 GLU B O 1
ATOM 646 N N . GLU B 1 5 ? 5.031 11.039 14.672 1 90.38 5 GLU B N 1
ATOM 647 C CA . GLU B 1 5 ? 3.857 10.875 13.82 1 90.38 5 GLU B CA 1
ATOM 648 C C . GLU B 1 5 ? 4.07 9.75 12.805 1 90.38 5 GLU B C 1
ATOM 650 O O . GLU B 1 5 ? 3.18 8.93 12.578 1 90.38 5 GLU B O 1
ATOM 655 N N . LEU B 1 6 ? 5.297 9.641 12.32 1 90.94 6 LEU B N 1
ATOM 656 C CA . LEU B 1 6 ? 5.625 8.609 11.352 1 90.94 6 LEU B CA 1
ATOM 657 C C . LEU B 1 6 ? 5.535 7.223 11.977 1 90.94 6 LEU B C 1
ATOM 659 O O . LEU B 1 6 ? 5.004 6.289 11.367 1 90.94 6 LEU B O 1
ATOM 663 N N . ALA B 1 7 ? 6.039 7.16 13.195 1 92.81 7 ALA B N 1
ATOM 664 C CA . ALA B 1 7 ? 6 5.879 13.898 1 92.81 7 ALA B CA 1
ATOM 665 C C . ALA B 1 7 ? 4.559 5.449 14.172 1 92.81 7 ALA B C 1
ATOM 667 O O . ALA B 1 7 ? 4.227 4.266 14.047 1 92.81 7 ALA B O 1
ATOM 668 N N . ARG B 1 8 ? 3.734 6.41 14.5 1 94.81 8 ARG B N 1
ATOM 669 C CA . ARG B 1 8 ? 2.328 6.129 14.773 1 94.81 8 ARG B CA 1
ATOM 670 C C . ARG B 1 8 ? 1.632 5.586 13.523 1 94.81 8 ARG B C 1
ATOM 672 O O . ARG B 1 8 ? 0.958 4.555 13.586 1 94.81 8 ARG B O 1
ATOM 679 N N . TYR B 1 9 ? 1.854 6.207 12.383 1 95.06 9 TYR B N 1
ATOM 680 C CA . TYR B 1 9 ? 1.195 5.789 11.148 1 95.06 9 TYR B CA 1
ATOM 681 C C . TYR B 1 9 ? 1.768 4.469 10.648 1 95.06 9 TYR B C 1
ATOM 683 O O . TYR B 1 9 ? 1.038 3.633 10.109 1 95.06 9 TYR B O 1
ATOM 691 N N . LYS B 1 10 ? 3.037 4.328 10.898 1 93.06 10 LYS B N 1
ATOM 692 C CA . LYS B 1 10 ? 3.678 3.072 10.516 1 93.06 10 LYS B CA 1
ATOM 693 C C . LYS B 1 10 ? 3.021 1.884 11.211 1 93.06 10 LYS B C 1
ATOM 695 O O . LYS B 1 10 ? 2.824 0.832 10.602 1 93.06 10 LYS B O 1
ATOM 700 N N . ASN B 1 11 ? 2.533 2.111 12.461 1 94.69 11 ASN B N 1
ATOM 701 C CA . ASN B 1 11 ? 2.053 1 13.273 1 94.69 11 ASN B CA 1
ATOM 702 C C . ASN B 1 11 ? 0.53 0.914 13.266 1 94.69 11 ASN B C 1
ATOM 704 O O . ASN B 1 11 ? -0.047 -0.016 13.836 1 94.69 11 ASN B O 1
ATOM 708 N N . MET B 1 12 ? -0.116 1.832 12.68 1 96 12 MET B N 1
ATOM 709 C CA . MET B 1 12 ? -1.572 1.856 12.578 1 96 12 MET B CA 1
ATOM 710 C C . MET B 1 12 ? -2.049 1.076 11.359 1 96 12 MET B C 1
ATOM 712 O O . MET B 1 12 ? -1.431 1.14 10.297 1 96 12 MET B O 1
ATOM 716 N N . SER B 1 13 ? -3.133 0.353 11.5 1 95.56 13 SER B N 1
ATOM 717 C CA . SER B 1 13 ? -3.686 -0.371 10.359 1 95.56 13 SER B CA 1
ATOM 718 C C . SER B 1 13 ? -4.691 0.484 9.594 1 95.56 13 SER B C 1
ATOM 720 O O . SER B 1 13 ? -5.121 1.532 10.086 1 95.56 13 SER B O 1
ATOM 722 N N . ALA B 1 14 ? -5.055 0.006 8.43 1 96 14 ALA B N 1
ATOM 723 C CA . ALA B 1 14 ? -6.043 0.682 7.598 1 96 14 ALA B CA 1
ATOM 724 C C . ALA B 1 14 ? -7.406 0.717 8.281 1 96 14 ALA B C 1
ATOM 726 O O . ALA B 1 14 ? -8.203 1.633 8.055 1 96 14 ALA B O 1
ATOM 727 N N . GLU B 1 15 ? -7.645 -0.227 9.172 1 94.75 15 GLU B N 1
ATOM 728 C CA . GLU B 1 15 ? -8.938 -0.322 9.852 1 94.75 15 GLU B CA 1
ATOM 729 C C . GLU B 1 15 ? -9.023 0.661 11.016 1 94.75 15 GLU B C 1
ATOM 731 O O . GLU B 1 15 ? -10.117 0.99 11.477 1 94.75 15 GLU B O 1
ATOM 736 N N . GLU B 1 16 ? -7.91 1.149 11.43 1 95.75 16 GLU B N 1
ATOM 737 C CA . GLU B 1 16 ? -7.863 1.944 12.656 1 95.75 16 GLU B CA 1
ATOM 738 C C . GLU B 1 16 ? -7.855 3.438 12.344 1 95.75 16 GLU B C 1
ATOM 740 O O . GLU B 1 16 ? -8.312 4.25 13.148 1 95.75 16 GLU B O 1
ATOM 745 N N . ILE B 1 17 ? -7.387 3.773 11.195 1 96.88 17 ILE B N 1
ATOM 746 C CA . ILE B 1 17 ? -7.188 5.18 10.867 1 96.88 17 ILE B CA 1
ATOM 747 C C . ILE B 1 17 ? -8.539 5.844 10.609 1 96.88 17 ILE B C 1
ATOM 749 O O . ILE B 1 17 ? -9.461 5.207 10.086 1 96.88 17 ILE B O 1
ATOM 753 N N . ASP B 1 18 ? -8.617 7.094 10.977 1 95.56 18 ASP B N 1
ATOM 754 C CA . ASP B 1 18 ? -9.797 7.895 10.656 1 95.56 18 ASP B CA 1
ATOM 755 C C . ASP B 1 18 ? -9.859 8.211 9.164 1 95.56 18 ASP B C 1
ATOM 757 O O . ASP B 1 18 ? -9.047 8.977 8.656 1 95.56 18 ASP B O 1
ATOM 761 N N . ARG B 1 19 ? -10.828 7.715 8.547 1 94.19 19 ARG B N 1
ATOM 762 C CA . ARG B 1 19 ? -10.969 7.848 7.098 1 94.19 19 ARG B CA 1
ATOM 763 C C . ARG B 1 19 ? -11.125 9.312 6.695 1 94.19 19 ARG B C 1
ATOM 765 O O . ARG B 1 19 ? -10.797 9.688 5.57 1 94.19 19 ARG B O 1
ATOM 772 N N . LYS B 1 20 ? -11.539 10.148 7.598 1 94.94 20 LYS B N 1
ATOM 773 C CA . LYS B 1 20 ? -11.805 11.555 7.293 1 94.94 20 LYS B CA 1
ATOM 774 C C . LYS B 1 20 ? -10.508 12.312 7.035 1 94.94 20 LYS B C 1
ATOM 776 O O . LYS B 1 20 ? -10.508 13.328 6.328 1 94.94 20 LYS B O 1
ATOM 781 N N . ILE B 1 21 ? -9.438 11.867 7.523 1 94.94 21 ILE B N 1
ATOM 782 C CA . ILE B 1 21 ? -8.195 12.625 7.414 1 94.94 21 ILE B CA 1
ATOM 783 C C . ILE B 1 21 ? -7.328 12.031 6.309 1 94.94 21 ILE B C 1
ATOM 785 O O . ILE B 1 21 ? -6.285 12.594 5.965 1 94.94 21 ILE B O 1
ATOM 789 N N . VAL B 1 22 ? -7.668 10.867 5.773 1 94.94 22 VAL B N 1
ATOM 790 C CA . VAL B 1 22 ? -6.867 10.195 4.758 1 94.94 22 VAL B CA 1
ATOM 791 C C . VAL B 1 22 ? -7.066 10.883 3.406 1 94.94 22 VAL B C 1
ATOM 793 O O . VAL B 1 22 ? -8.195 11.016 2.936 1 94.94 22 VAL B O 1
ATOM 796 N N . PRO B 1 23 ? -5.969 11.273 2.822 1 92.56 23 PRO B N 1
ATOM 797 C CA . PRO B 1 23 ? -6.082 11.945 1.528 1 92.56 23 PRO B CA 1
ATOM 798 C C . PRO B 1 23 ? -6.434 10.992 0.392 1 92.56 23 PRO B C 1
ATOM 800 O O . PRO B 1 23 ? -6.074 9.812 0.441 1 92.56 23 PRO B O 1
ATOM 803 N N . ASP B 1 24 ? -7.066 11.617 -0.655 1 89.81 24 ASP B N 1
ATOM 804 C CA . ASP B 1 24 ? -7.324 10.883 -1.886 1 89.81 24 ASP B CA 1
ATOM 805 C C . ASP B 1 24 ? -6.07 10.805 -2.756 1 89.81 24 ASP B C 1
ATOM 807 O O . ASP B 1 24 ? -5.316 11.773 -2.852 1 89.81 24 ASP B O 1
ATOM 811 N N . ILE B 1 25 ? -5.879 9.742 -3.383 1 86.88 25 ILE B N 1
ATOM 812 C CA . ILE B 1 25 ? -4.734 9.555 -4.262 1 86.88 25 ILE B CA 1
ATOM 813 C C . ILE B 1 25 ? -4.664 10.703 -5.27 1 86.88 25 ILE B C 1
ATOM 815 O O . ILE B 1 25 ? -3.574 11.148 -5.641 1 86.88 25 ILE B O 1
ATOM 819 N N . GLU B 1 26 ? -5.781 11.266 -5.617 1 84 26 GLU B N 1
ATOM 820 C CA . GLU B 1 26 ? -5.848 12.352 -6.598 1 84 26 GLU B CA 1
ATOM 821 C C . GLU B 1 26 ? -5.266 13.641 -6.027 1 84 26 GLU B C 1
ATOM 823 O O . GLU B 1 26 ? -4.812 14.508 -6.781 1 84 26 GLU B O 1
ATOM 828 N N . ASP B 1 27 ? -5.289 13.648 -4.777 1 84.38 27 ASP B N 1
ATOM 829 C CA . ASP B 1 27 ? -4.836 14.875 -4.129 1 84.38 27 ASP B CA 1
ATOM 830 C C . ASP B 1 27 ? -3.338 14.82 -3.834 1 84.38 27 ASP B C 1
ATOM 832 O O . ASP B 1 27 ? -2.707 15.852 -3.6 1 84.38 27 ASP B O 1
ATOM 836 N N . ILE B 1 28 ? -2.803 13.617 -3.854 1 83.88 28 ILE B N 1
ATOM 837 C CA . ILE B 1 28 ? -1.408 13.539 -3.432 1 83.88 28 ILE B CA 1
ATOM 838 C C . ILE B 1 28 ? -0.52 13.25 -4.641 1 83.88 28 ILE B C 1
ATOM 840 O O . ILE B 1 28 ? 0.703 13.398 -4.57 1 83.88 28 ILE B O 1
ATOM 844 N N . LYS B 1 29 ? -1.062 12.977 -5.68 1 75.88 29 LYS B N 1
ATOM 845 C CA . LYS B 1 29 ? -0.28 12.594 -6.852 1 75.88 29 LYS B CA 1
ATOM 846 C C . LYS B 1 29 ? 0.572 13.758 -7.344 1 75.88 29 LYS B C 1
ATOM 848 O O . LYS B 1 29 ? 1.629 13.555 -7.945 1 75.88 29 LYS B O 1
ATOM 853 N N . ASP B 1 30 ? 0.192 14.898 -7.023 1 73.38 30 ASP B N 1
ATOM 854 C CA . ASP B 1 30 ? 0.908 16.062 -7.531 1 73.38 30 ASP B CA 1
ATOM 855 C C . ASP B 1 30 ? 1.696 16.75 -6.422 1 73.38 30 ASP B C 1
ATOM 857 O O . ASP B 1 30 ? 2.303 17.812 -6.641 1 73.38 30 ASP B O 1
ATOM 861 N N . LYS B 1 31 ? 1.696 16.109 -5.34 1 71.44 31 LYS B N 1
ATOM 862 C CA . LYS B 1 31 ? 2.354 16.781 -4.227 1 71.44 31 LYS B CA 1
ATOM 863 C C . LYS B 1 31 ? 3.855 16.5 -4.223 1 71.44 31 LYS B C 1
ATOM 865 O O . LYS B 1 31 ? 4.281 15.375 -4.477 1 71.44 31 LYS B O 1
ATOM 870 N N . LYS B 1 32 ? 4.508 17.609 -4.074 1 67.62 32 LYS B N 1
ATOM 871 C CA . LYS B 1 32 ? 5.965 17.531 -3.984 1 67.62 32 LYS B CA 1
ATOM 872 C C . LYS B 1 32 ? 6.406 17.219 -2.555 1 67.62 32 LYS B C 1
ATOM 874 O O . LYS B 1 32 ? 7.477 16.641 -2.34 1 67.62 32 LYS B O 1
ATOM 879 N N . ASN B 1 33 ? 5.352 17.594 -1.705 1 68.38 33 ASN B N 1
ATOM 880 C CA . ASN B 1 33 ? 5.684 17.375 -0.302 1 68.38 33 ASN B CA 1
ATOM 881 C C . ASN B 1 33 ? 4.773 16.312 0.33 1 68.38 33 ASN B C 1
ATOM 883 O O . ASN B 1 33 ? 3.555 16.375 0.17 1 68.38 33 ASN B O 1
ATOM 887 N N . ALA B 1 34 ? 5.426 15.383 0.761 1 70.06 34 ALA B N 1
ATOM 888 C CA . ALA B 1 34 ? 4.668 14.273 1.336 1 70.06 34 ALA B CA 1
ATOM 889 C C . ALA B 1 34 ? 4.328 14.547 2.799 1 70.06 34 ALA B C 1
ATOM 891 O O . ALA B 1 34 ? 5.223 14.727 3.627 1 70.06 34 ALA B O 1
ATOM 892 N N . GLU B 1 35 ? 3.064 14.789 3.014 1 85.75 35 GLU B N 1
ATOM 893 C CA . GLU B 1 35 ? 2.652 14.734 4.414 1 85.75 35 GLU B CA 1
ATOM 894 C C . GLU B 1 35 ? 2.904 13.359 5.012 1 85.75 35 GLU B C 1
ATOM 896 O O . GLU B 1 35 ? 2.787 12.344 4.32 1 85.75 35 GLU B O 1
ATOM 901 N N . PRO B 1 36 ? 3.246 13.352 6.289 1 89.75 36 PRO B N 1
ATOM 902 C CA . PRO B 1 36 ? 3.562 12.062 6.914 1 89.75 36 PRO B CA 1
ATOM 903 C C . PRO B 1 36 ? 2.467 11.023 6.707 1 89.75 36 PRO B C 1
ATOM 905 O O . PRO B 1 36 ? 2.762 9.867 6.379 1 89.75 36 PRO B O 1
ATOM 908 N N . LEU B 1 37 ? 1.223 11.422 6.789 1 93.44 37 LEU B N 1
ATOM 909 C CA . LEU B 1 37 ? 0.088 10.516 6.641 1 93.44 37 LEU B CA 1
ATOM 910 C C . LEU B 1 37 ? 0.037 9.938 5.23 1 93.44 37 LEU B C 1
ATOM 912 O O . LEU B 1 37 ? -0.219 8.742 5.059 1 93.44 37 LEU B O 1
ATOM 916 N N . SER B 1 38 ? 0.444 10.766 4.223 1 91.25 38 SER B N 1
ATOM 917 C CA . SER B 1 38 ? 0.317 10.383 2.82 1 91.25 38 SER B CA 1
ATOM 918 C C . SER B 1 38 ? 1.354 9.328 2.441 1 91.25 38 SER B C 1
ATOM 920 O O . SER B 1 38 ? 1.217 8.648 1.419 1 91.25 38 SER B O 1
ATOM 922 N N . MET B 1 39 ? 2.283 9.125 3.295 1 91.62 39 MET B N 1
ATOM 923 C CA . MET B 1 39 ? 3.332 8.148 3.016 1 91.62 39 MET B CA 1
ATOM 924 C C . MET B 1 39 ? 2.875 6.742 3.385 1 91.62 39 MET B C 1
ATOM 926 O O . MET B 1 39 ? 3.438 5.758 2.902 1 91.62 39 MET B O 1
ATOM 930 N N . TYR B 1 40 ? 1.763 6.672 4.168 1 95.12 40 TYR B N 1
ATOM 931 C CA . TYR B 1 40 ? 1.33 5.359 4.633 1 95.12 40 TYR B CA 1
ATOM 932 C C . TYR B 1 40 ? -0.092 5.059 4.176 1 95.12 40 TYR B C 1
ATOM 934 O O . TYR B 1 40 ? -0.459 3.896 3.99 1 95.12 40 TYR B O 1
ATOM 942 N N . PHE B 1 41 ? -0.827 6.199 4.094 1 95.12 41 PHE B N 1
ATOM 943 C CA . PHE B 1 41 ? -2.252 5.996 3.861 1 95.12 41 PHE B CA 1
ATOM 944 C C . PHE B 1 41 ? -2.738 6.84 2.689 1 95.12 41 PHE B C 1
ATOM 946 O O . PHE B 1 41 ? -2.348 8 2.551 1 95.12 41 PHE B O 1
ATOM 953 N N . MET B 1 42 ? -3.641 6.242 1.945 1 92.75 42 MET B N 1
ATOM 954 C CA . MET B 1 42 ? -4.359 6.953 0.891 1 92.75 42 MET B CA 1
ATOM 955 C C . MET B 1 42 ? -5.742 6.355 0.675 1 92.75 42 MET B C 1
ATOM 957 O O . MET B 1 42 ? -5.969 5.18 0.975 1 92.75 42 MET B O 1
ATOM 961 N N . LYS B 1 43 ? -6.582 7.223 0.171 1 91.06 43 LYS B N 1
ATOM 962 C CA . LYS B 1 43 ? -7.891 6.762 -0.285 1 91.06 43 LYS B CA 1
ATOM 963 C C . LYS B 1 43 ? -7.898 6.535 -1.794 1 91.06 43 LYS B C 1
ATOM 965 O O . LYS B 1 43 ? -7.43 7.383 -2.557 1 91.06 43 LYS B O 1
ATOM 970 N N . VAL B 1 44 ? -8.344 5.387 -2.16 1 87.75 44 VAL B N 1
ATOM 971 C CA . VAL B 1 44 ? -8.57 5.055 -3.562 1 87.75 44 VAL B CA 1
ATOM 972 C C . VAL B 1 44 ? -10.039 4.691 -3.775 1 87.75 44 VAL B C 1
ATOM 974 O O . VAL B 1 44 ? -10.453 3.57 -3.48 1 87.75 44 VAL B O 1
ATOM 977 N N . GLY B 1 45 ? -10.734 5.691 -4.262 1 84.38 45 GLY B N 1
ATOM 978 C CA . GLY B 1 45 ? -12.172 5.523 -4.23 1 84.38 45 GLY B CA 1
ATOM 979 C C . GLY B 1 45 ? -12.734 5.461 -2.822 1 84.38 45 GLY B C 1
ATOM 980 O O . GLY B 1 45 ? -12.539 6.383 -2.027 1 84.38 45 GLY B O 1
ATOM 981 N N . ASN B 1 46 ? -13.352 4.359 -2.445 1 85.62 46 ASN B N 1
ATOM 982 C CA . ASN B 1 46 ? -13.914 4.215 -1.107 1 85.62 46 ASN B CA 1
ATOM 983 C C . ASN B 1 46 ? -13.086 3.266 -0.248 1 85.62 46 ASN B C 1
ATOM 985 O O . ASN B 1 46 ? -13.531 2.826 0.812 1 85.62 46 ASN B O 1
ATOM 989 N N . VAL B 1 47 ? -11.914 3.035 -0.695 1 90.38 47 VAL B N 1
ATOM 990 C CA . VAL B 1 47 ? -11.07 2.082 0.013 1 90.38 47 VAL B CA 1
ATOM 991 C C . VAL B 1 47 ? -9.875 2.807 0.63 1 90.38 47 VAL B C 1
ATOM 993 O O . VAL B 1 47 ? -9.242 3.641 -0.023 1 90.38 47 VAL B O 1
ATOM 996 N N . ILE B 1 48 ? -9.664 2.557 1.941 1 94.88 48 ILE B N 1
ATOM 997 C CA . ILE B 1 48 ? -8.422 3.006 2.568 1 94.88 48 ILE B CA 1
ATOM 998 C C . ILE B 1 48 ? -7.309 1.999 2.289 1 94.88 48 ILE B C 1
ATOM 1000 O O . ILE B 1 48 ? -7.48 0.797 2.508 1 94.88 48 ILE B O 1
ATOM 1004 N N . VAL B 1 49 ? -6.211 2.518 1.779 1 93.88 49 VAL B N 1
ATOM 1005 C CA . VAL B 1 49 ? -5.047 1.679 1.513 1 93.88 49 VAL B CA 1
ATOM 1006 C C . VAL B 1 49 ? -3.889 2.102 2.412 1 93.88 49 VAL B C 1
ATOM 1008 O O . VAL B 1 49 ? -3.582 3.293 2.523 1 93.88 49 VAL B O 1
ATOM 1011 N N . LYS B 1 50 ? -3.33 1.172 3.1 1 96.06 50 LYS B N 1
ATOM 1012 C CA . LYS B 1 50 ? -2.086 1.366 3.84 1 96.06 50 LYS B CA 1
ATOM 1013 C C . LYS B 1 50 ? -0.895 0.804 3.07 1 96.06 50 LYS B C 1
ATOM 1015 O O . LYS B 1 50 ? -0.931 -0.34 2.609 1 96.06 50 LYS B O 1
ATOM 1020 N N . CYS B 1 51 ? 0.14 1.557 3.02 1 95 51 CYS B N 1
ATOM 1021 C CA . CYS B 1 51 ? 1.355 1.129 2.338 1 95 51 CYS B CA 1
ATOM 1022 C C . CYS B 1 51 ? 2.531 1.064 3.307 1 95 51 CYS B C 1
ATOM 1024 O O . CYS B 1 51 ? 2.654 1.909 4.195 1 95 51 CYS B O 1
ATOM 1026 N N . SER B 1 52 ? 3.305 0.122 3.121 1 95.25 52 SER B N 1
ATOM 1027 C CA . SER B 1 52 ? 4.609 -0.005 3.764 1 95.25 52 SER B CA 1
ATOM 1028 C C . SER B 1 52 ? 5.699 -0.331 2.746 1 95.25 52 SER B C 1
ATOM 1030 O O . SER B 1 52 ? 5.418 -0.899 1.688 1 95.25 52 SER B O 1
ATOM 1032 N N . TYR B 1 53 ? 6.891 -0.049 3.137 1 94.19 53 TYR B N 1
ATOM 1033 C CA . TYR B 1 53 ? 8 -0.109 2.193 1 94.19 53 TYR B CA 1
ATOM 1034 C C . TYR B 1 53 ? 9.172 -0.888 2.779 1 94.19 53 TYR B C 1
ATOM 1036 O O . TYR B 1 53 ? 9.461 -0.78 3.975 1 94.19 53 TYR B O 1
ATOM 1044 N N . ALA B 1 54 ? 9.781 -1.559 1.905 1 93.06 54 ALA B N 1
ATOM 1045 C CA . ALA B 1 54 ? 11.102 -2.062 2.283 1 93.06 54 ALA B CA 1
ATOM 1046 C C . ALA B 1 54 ? 12.188 -1.026 2.004 1 93.06 54 ALA B C 1
ATOM 1048 O O . ALA B 1 54 ? 12.445 -0.688 0.847 1 93.06 54 ALA B O 1
ATOM 1049 N N . GLU B 1 55 ? 12.773 -0.333 2.904 1 82 55 GLU B N 1
ATOM 1050 C CA . GLU B 1 55 ? 13.703 0.784 2.785 1 82 55 GLU B CA 1
ATOM 1051 C C . GLU B 1 55 ? 15.055 0.32 2.248 1 82 55 GLU B C 1
ATOM 1053 O O . GLU B 1 55 ? 15.75 1.075 1.564 1 82 55 GLU B O 1
ATOM 1058 N N . ASN B 1 56 ? 15.25 -0.862 2.047 1 80.94 56 ASN B N 1
ATOM 1059 C CA . ASN B 1 56 ? 16.5 -1.422 1.559 1 80.94 56 ASN B CA 1
ATOM 1060 C C . ASN B 1 56 ? 17.594 -0.359 1.472 1 80.94 56 ASN B C 1
ATOM 1062 O O . ASN B 1 56 ? 18.25 -0.211 0.433 1 80.94 56 ASN B O 1
ATOM 1066 N N . GLY B 1 57 ? 17.875 0.409 2.531 1 82 57 GLY B N 1
ATOM 1067 C CA . GLY B 1 57 ? 18.891 1.436 2.605 1 82 57 GLY B CA 1
ATOM 1068 C C . GLY B 1 57 ? 18.406 2.801 2.16 1 82 57 GLY B C 1
ATOM 1069 O O . GLY B 1 57 ? 19.188 3.758 2.109 1 82 57 GLY B O 1
ATOM 1070 N N . ARG B 1 58 ? 17.219 3.039 1.79 1 86.81 58 ARG B N 1
ATOM 1071 C CA . ARG B 1 58 ? 16.641 4.309 1.372 1 86.81 58 ARG B CA 1
ATOM 1072 C C . ARG B 1 58 ? 15.773 4.902 2.477 1 86.81 58 ARG B C 1
ATOM 1074 O O . ARG B 1 58 ? 15.336 4.188 3.379 1 86.81 58 ARG B O 1
ATOM 1081 N N . SER B 1 59 ? 15.641 6.223 2.383 1 87.56 59 SER B N 1
ATOM 1082 C CA . SER B 1 59 ? 14.719 6.879 3.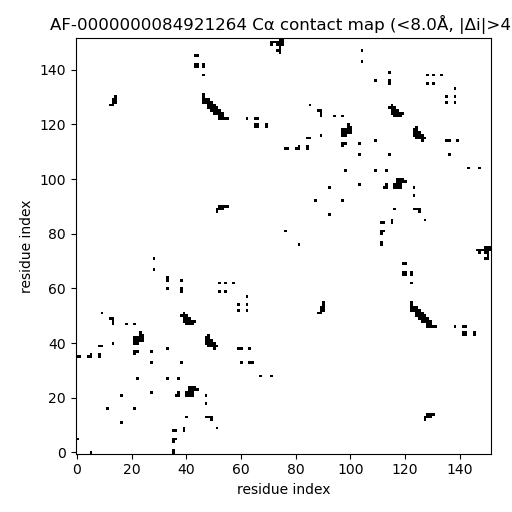307 1 87.56 59 SER B CA 1
ATOM 1083 C C . SER B 1 59 ? 13.266 6.602 2.938 1 87.56 59 SER B C 1
ATOM 1085 O O . SER B 1 59 ? 12.961 6.328 1.775 1 87.56 59 SER B O 1
ATOM 1087 N N . LEU B 1 60 ? 12.516 6.656 3.867 1 87.31 60 LEU B N 1
ATOM 1088 C CA . LEU B 1 60 ? 11.078 6.512 3.643 1 87.31 60 LEU B CA 1
ATOM 1089 C C . LEU B 1 60 ? 10.594 7.496 2.586 1 87.31 60 LEU B C 1
ATOM 1091 O O . LEU B 1 60 ? 9.836 7.125 1.686 1 87.31 60 LEU B O 1
ATOM 1095 N N . GLU B 1 61 ? 11.094 8.742 2.713 1 85.38 61 GLU B N 1
ATOM 1096 C CA . GLU B 1 61 ? 10.688 9.766 1.762 1 85.38 61 GLU B CA 1
ATOM 1097 C C . GLU B 1 61 ? 11.055 9.375 0.334 1 85.38 61 GLU B C 1
ATOM 1099 O O . GLU B 1 61 ? 10.242 9.516 -0.583 1 85.38 61 GLU B O 1
ATOM 1104 N N . ASP B 1 62 ? 12.234 8.844 0.104 1 86.25 62 ASP B N 1
ATOM 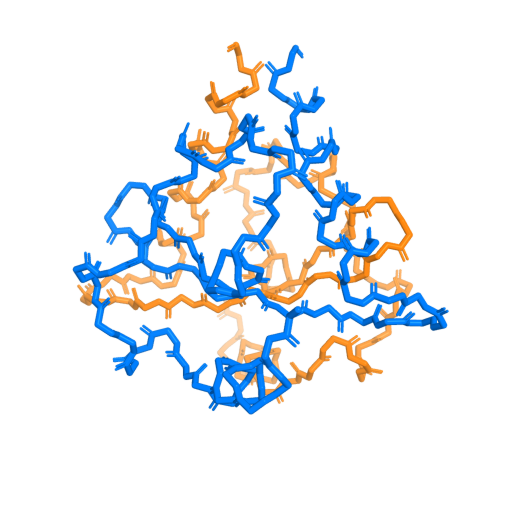1105 C CA . ASP B 1 62 ? 12.688 8.422 -1.218 1 86.25 62 ASP B CA 1
ATOM 1106 C C . ASP B 1 62 ? 11.836 7.266 -1.743 1 86.25 62 ASP B C 1
ATOM 1108 O O . ASP B 1 62 ? 11.508 7.215 -2.932 1 86.25 62 ASP B O 1
ATOM 1112 N N . CYS B 1 63 ? 11.547 6.379 -0.903 1 87.94 63 CYS B N 1
ATOM 1113 C CA . CYS B 1 63 ? 10.719 5.242 -1.294 1 87.94 63 CYS B CA 1
ATOM 1114 C C . CYS B 1 63 ? 9.336 5.699 -1.72 1 87.94 63 CYS B C 1
ATOM 1116 O O . CYS B 1 63 ? 8.836 5.301 -2.773 1 87.94 63 CYS B O 1
ATOM 1118 N N . PHE B 1 64 ? 8.773 6.648 -1.022 1 88.12 64 PHE B N 1
ATOM 1119 C CA . PHE B 1 64 ? 7.441 7.168 -1.311 1 88.12 64 PHE B CA 1
ATOM 1120 C C . PHE B 1 64 ? 7.434 7.945 -2.623 1 88.12 64 PHE B C 1
ATOM 1122 O O . PHE B 1 64 ? 6.555 7.742 -3.465 1 88.12 64 PHE B O 1
ATOM 1129 N N . LEU B 1 65 ? 8.438 8.742 -2.748 1 81.75 65 LEU B N 1
ATOM 1130 C CA . LEU B 1 65 ? 8.516 9.539 -3.969 1 81.75 65 LEU B CA 1
ATOM 1131 C C . LEU B 1 65 ? 8.711 8.648 -5.191 1 81.75 65 LEU B C 1
ATOM 1133 O O . LEU B 1 65 ? 8.133 8.906 -6.25 1 81.75 65 LEU B O 1
ATOM 1137 N N . SER B 1 66 ? 9.508 7.652 -5.008 1 81.69 66 SER B N 1
ATOM 1138 C CA . SER B 1 66 ? 9.672 6.68 -6.082 1 81.69 66 SER B CA 1
ATOM 1139 C C . SER B 1 66 ? 8.352 6.008 -6.43 1 81.69 66 SER B C 1
ATOM 1141 O O . SER B 1 66 ? 8.023 5.832 -7.605 1 81.69 66 SER B O 1
ATOM 1143 N N . TYR B 1 67 ? 7.625 5.727 -5.434 1 82.44 67 TYR B N 1
ATOM 1144 C CA . TYR B 1 67 ? 6.316 5.102 -5.605 1 82.44 67 TYR B CA 1
ATOM 1145 C C . TYR B 1 67 ? 5.359 6.035 -6.34 1 82.44 67 TYR B C 1
ATOM 1147 O O . TYR B 1 67 ? 4.699 5.625 -7.297 1 82.44 67 TYR B O 1
ATOM 1155 N N . LEU B 1 68 ? 5.371 7.281 -5.984 1 77.75 68 LEU B N 1
ATOM 1156 C CA . LEU B 1 68 ? 4.469 8.25 -6.594 1 77.75 68 LEU B CA 1
ATOM 1157 C C . LEU B 1 68 ? 4.859 8.523 -8.039 1 77.75 68 LEU B C 1
ATOM 1159 O O . LEU B 1 68 ? 3.99 8.68 -8.906 1 77.75 68 LEU B O 1
ATOM 1163 N N . LYS B 1 69 ? 6.148 8.633 -8.266 1 74.81 69 LYS B N 1
ATOM 1164 C CA . LYS B 1 69 ? 6.66 8.961 -9.594 1 74.81 69 LYS B CA 1
ATOM 1165 C C . LYS B 1 69 ? 6.328 7.867 -10.602 1 74.81 69 LYS B C 1
ATOM 1167 O O . LYS B 1 69 ? 5.98 8.156 -11.75 1 74.81 69 LYS B O 1
ATOM 1172 N N . LYS B 1 70 ? 6.59 6.777 -10.195 1 66.31 70 LYS B N 1
ATOM 1173 C CA . LYS B 1 70 ? 6.301 5.699 -11.133 1 66.31 70 LYS B CA 1
ATOM 1174 C C . LYS B 1 70 ? 4.797 5.496 -11.297 1 66.31 70 LYS B C 1
ATOM 1176 O O . LYS B 1 70 ? 4.332 5.102 -12.367 1 66.31 70 LYS B O 1
ATOM 1181 N N . LYS B 1 71 ? 4.234 5.848 -10.281 1 57.25 71 LYS B N 1
ATOM 1182 C CA . LYS B 1 71 ? 2.779 5.898 -10.383 1 57.25 71 LYS B CA 1
ATOM 1183 C C . LYS B 1 71 ? 2.332 6.984 -11.359 1 57.25 71 LYS B C 1
ATOM 1185 O O . LYS B 1 71 ? 1.412 6.773 -12.148 1 57.25 71 LYS B O 1
ATOM 1190 N N . ALA B 1 72 ? 2.836 8.125 -11.117 1 49.28 72 ALA B N 1
ATOM 1191 C CA . ALA B 1 72 ? 2.592 9.227 -12.047 1 49.28 72 ALA B CA 1
ATOM 1192 C C . ALA B 1 72 ? 2.986 8.844 -13.469 1 49.28 72 ALA B C 1
ATOM 1194 O O . ALA B 1 72 ? 2.375 9.312 -14.438 1 49.28 72 ALA B O 1
ATOM 1195 N N . MET B 1 73 ? 4.051 8.195 -13.562 1 43.72 73 MET B N 1
ATOM 1196 C CA . MET B 1 73 ? 4.477 7.785 -14.898 1 43.72 73 MET B CA 1
ATOM 1197 C C . MET B 1 73 ? 3.477 6.809 -15.508 1 43.72 73 MET B C 1
ATOM 1199 O O . MET B 1 73 ? 3.404 6.672 -16.734 1 43.72 73 MET B O 1
ATOM 1203 N N . LEU B 1 74 ? 3.01 6.094 -14.742 1 42.75 74 LEU B N 1
ATOM 1204 C CA . LEU B 1 74 ? 1.971 5.211 -15.266 1 42.75 74 LEU B CA 1
ATOM 1205 C C . LEU B 1 74 ? 0.727 6.004 -15.648 1 42.75 74 LEU B C 1
ATOM 1207 O O . LEU B 1 74 ? -0.179 5.477 -16.297 1 42.75 74 LEU B O 1
ATOM 1211 N N . LEU B 1 75 ? 0.71 7.164 -15.117 1 42.25 75 LEU B N 1
ATOM 1212 C CA . LEU B 1 75 ? -0.384 8.062 -15.453 1 42.25 75 LEU B CA 1
ATOM 1213 C C . LEU B 1 75 ? -0.075 8.836 -16.734 1 42.25 75 LEU B C 1
ATOM 1215 O O . LEU B 1 75 ? -0.986 9.203 -17.484 1 42.25 75 LEU B O 1
ATOM 1219 N N . ASP B 1 76 ? 1.109 9.125 -17.125 1 34.97 76 ASP B N 1
ATOM 1220 C CA . ASP B 1 76 ? 1.313 9.844 -18.391 1 34.97 76 ASP B CA 1
ATOM 1221 C C . ASP B 1 76 ? 1.154 8.906 -19.578 1 34.97 76 ASP B C 1
ATOM 1223 O O . ASP B 1 76 ? 1.595 7.754 -19.531 1 34.97 76 ASP B O 1
#

InterPro domains:
 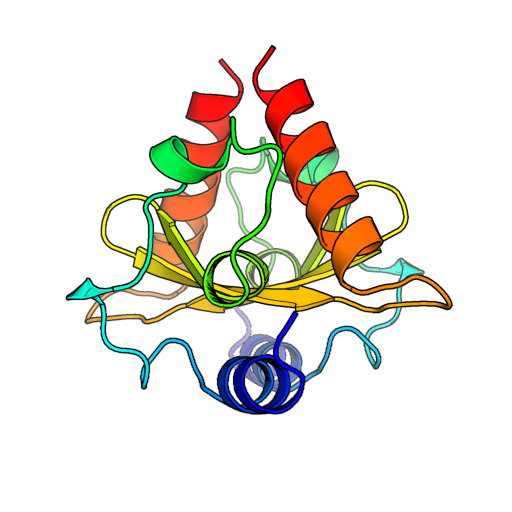 IPR049222 Domain of unknown function DUF6870 [PF21757] (40-68)

pLDDT: mean 84.2, std 13.94, range [34.97, 96.94]

Radius of gyration: 14.27 Å; Cα contacts (8 Å, |Δi|>4): 212; chains: 2; bounding box: 37×38×35 Å

Sequence (152 aa):
MNVEELARYKNMSAEEIDRKIVPDIEDIKDKKNAEPLSMYFMKVGNVIVKCSYAENGRSLEDCFLSYLKKKAMLLDMNVEELARYKNMSAEEIDRKIVPDIEDIKDKKNAEPLSMYFMKVGNVIVKCSYAENGRSLEDCFLSYLKKKAMLLD

Nearest PDB structures (foldseek):
  7trr-assembly1_A  TM=3.469E-01  e=7.551E+00  Neisseria gonorrhoeae FA 1090
  2b17-assembly1_A  TM=3.327E-01  e=8.076E+00  Daboia russelii pulchella
  2r7g-assembly1_A  TM=2.322E-01  e=4.716E+00  Homo sapiens
  7trr-assembly1_A  TM=3.497E-01  e=7.551E+00  Neisseria gonorrhoeae FA 1090
  2b17-assembly1_A  TM=3.339E-01  e=8.076E+00  Daboia russelii pulchella

Organism: Filifactor alocis (strain ATCC 35896 / CCUG 47790 / D40 B5) (NCBI:txid546269)